Protein AF-A0A7Y0XCP1-F1 (afdb_monomer)

Nearest PDB structures (foldseek):
  5com-assembly2_B  TM=4.648E-01  e=3.586E+00  Clostridioides difficile 630
  7ewr-assembly1_E  TM=2.932E-01  e=5.425E+00  Homo sapiens
  7ewr-assembly1_C  TM=2.932E-01  e=8.206E+00  Homo sapiens

Foldseek 3Di:
DPPLLVVLLVQLQVVLLVQLVVCVVVVHDRDPFGDDDDPPPSSRVSSRNSVVVDDPVNNCCSVVVDPDPPPCDPVNVVVVVCVVPVPD

Organism: Vibrio parahaemolyticus (NCBI:txid670)

Radius of gyration: 18.83 Å; Cα contacts (8 Å, |Δi|>4): 70; chains: 1; bounding box: 40×25×60 Å

Structure (mmCIF, N/CA/C/O backbone):
data_AF-A0A7Y0XCP1-F1
#
_entry.id   AF-A0A7Y0XCP1-F1
#
loop_
_atom_site.group_PDB
_atom_site.id
_atom_site.type_symbol
_atom_site.label_atom_id
_atom_site.label_alt_id
_atom_site.label_comp_id
_atom_site.label_asym_id
_atom_site.label_entity_id
_atom_site.label_seq_id
_atom_site.pdbx_PDB_ins_code
_atom_site.Cartn_x
_atom_site.Cartn_y
_atom_site.Cartn_z
_atom_site.occupancy
_atom_site.B_iso_or_equiv
_atom_site.auth_seq_id
_atom_site.auth_comp_id
_atom_site.auth_asym_id
_atom_site.auth_atom_id
_atom_site.pdbx_PDB_model_num
ATOM 1 N N . MET A 1 1 ? 21.355 4.340 -1.279 1.00 49.22 1 MET A N 1
ATOM 2 C CA . MET A 1 1 ? 20.516 4.126 -2.479 1.00 49.22 1 MET A CA 1
ATOM 3 C C . MET A 1 1 ? 19.217 3.419 -2.079 1.00 49.22 1 MET A C 1
ATOM 5 O O . MET A 1 1 ? 19.168 2.202 -2.114 1.00 49.22 1 MET A O 1
ATOM 9 N N . GLY A 1 2 ? 18.191 4.148 -1.616 1.00 60.56 2 GLY A N 1
ATOM 10 C CA . GLY A 1 2 ? 16.954 3.531 -1.093 1.00 60.56 2 GLY A CA 1
ATOM 11 C C . GLY A 1 2 ? 15.643 4.192 -1.526 1.00 60.56 2 GLY A C 1
ATOM 12 O O . GLY A 1 2 ? 14.591 3.866 -1.003 1.00 60.56 2 GLY A O 1
ATOM 13 N N . ARG A 1 3 ? 15.695 5.144 -2.463 1.00 78.88 3 ARG A N 1
ATOM 14 C CA . ARG A 1 3 ? 14.531 5.973 -2.820 1.00 78.88 3 ARG A CA 1
ATOM 15 C C . ARG A 1 3 ? 13.618 5.328 -3.865 1.00 78.88 3 ARG A C 1
ATOM 17 O O . ARG A 1 3 ? 12.413 5.523 -3.812 1.00 78.88 3 ARG A O 1
ATOM 24 N N . ASN A 1 4 ? 14.171 4.534 -4.781 1.00 89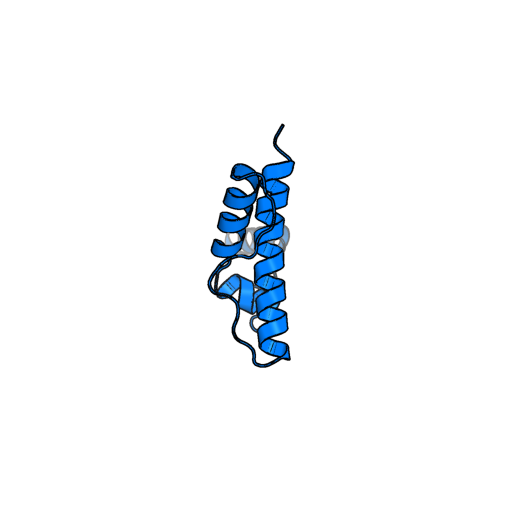.00 4 ASN A N 1
ATOM 25 C CA . ASN A 1 4 ? 13.405 4.036 -5.930 1.00 89.00 4 ASN A CA 1
ATOM 26 C C . ASN A 1 4 ? 12.464 2.883 -5.555 1.00 89.00 4 ASN A C 1
ATOM 28 O O . ASN A 1 4 ? 11.343 2.815 -6.056 1.00 89.00 4 ASN A O 1
ATOM 32 N N . TRP A 1 5 ? 12.895 1.993 -4.655 1.00 91.25 5 TRP A N 1
ATOM 33 C CA . TRP A 1 5 ? 12.043 0.904 -4.176 1.00 91.25 5 TRP A CA 1
ATOM 34 C C . TRP A 1 5 ? 10.928 1.418 -3.255 1.00 91.25 5 TRP A C 1
ATOM 36 O O . TRP A 1 5 ? 9.799 0.948 -3.373 1.00 91.25 5 TRP A O 1
ATOM 46 N N . ASP A 1 6 ? 11.210 2.414 -2.404 1.00 94.50 6 ASP A N 1
ATOM 47 C CA . ASP A 1 6 ? 10.201 3.057 -1.548 1.00 94.50 6 ASP A CA 1
ATOM 48 C C . ASP A 1 6 ? 9.158 3.778 -2.402 1.00 94.50 6 ASP A C 1
ATOM 50 O O . ASP A 1 6 ? 7.955 3.583 -2.229 1.00 94.50 6 ASP A O 1
ATOM 54 N N . TRP A 1 7 ? 9.618 4.518 -3.415 1.00 94.62 7 TRP A N 1
ATOM 55 C CA . TRP A 1 7 ? 8.737 5.148 -4.388 1.00 94.62 7 TRP A CA 1
ATOM 56 C C . TRP A 1 7 ? 7.860 4.124 -5.117 1.00 94.62 7 TRP A C 1
ATOM 58 O O . TRP A 1 7 ? 6.651 4.318 -5.197 1.00 94.62 7 TRP A O 1
ATOM 68 N N . SER A 1 8 ? 8.430 3.004 -5.575 1.00 96.06 8 SER A N 1
ATOM 69 C CA . SER A 1 8 ? 7.668 1.946 -6.260 1.00 96.06 8 SER A CA 1
ATOM 70 C C . SER A 1 8 ? 6.609 1.332 -5.342 1.00 96.06 8 SER A C 1
ATOM 72 O O . SER A 1 8 ? 5.469 1.117 -5.754 1.00 96.06 8 SER A O 1
ATOM 74 N N . TYR A 1 9 ? 6.957 1.094 -4.076 1.00 96.62 9 TYR A N 1
ATOM 75 C CA . TYR A 1 9 ? 6.028 0.595 -3.065 1.00 96.62 9 TYR A CA 1
ATOM 76 C C . TYR A 1 9 ? 4.876 1.576 -2.810 1.00 96.62 9 TYR A C 1
ATOM 78 O O . TYR A 1 9 ? 3.705 1.192 -2.873 1.00 96.62 9 TYR A O 1
ATOM 86 N N . ARG A 1 10 ? 5.189 2.857 -2.582 1.00 95.94 10 ARG A N 1
ATOM 87 C CA . ARG A 1 10 ? 4.186 3.917 -2.402 1.00 95.94 10 ARG A CA 1
ATOM 88 C C . ARG A 1 10 ? 3.287 4.043 -3.626 1.00 95.94 10 ARG A C 1
ATOM 90 O O . ARG A 1 10 ? 2.069 4.095 -3.481 1.00 95.94 10 ARG A O 1
ATOM 97 N N . ARG A 1 11 ? 3.867 3.967 -4.825 1.00 96.31 11 ARG A N 1
ATOM 98 C CA . ARG A 1 11 ? 3.123 4.018 -6.084 1.00 96.31 11 ARG A CA 1
ATOM 99 C C . ARG A 1 11 ? 2.158 2.845 -6.243 1.00 96.31 11 ARG A C 1
ATOM 101 O O . ARG A 1 11 ? 1.058 3.036 -6.750 1.00 96.31 11 ARG A O 1
ATOM 108 N N . GLY A 1 12 ? 2.542 1.653 -5.785 1.00 96.69 12 GLY A N 1
ATOM 109 C CA . GLY A 1 12 ? 1.667 0.477 -5.745 1.00 96.69 12 GLY A CA 1
ATOM 110 C C . GLY A 1 12 ? 0.438 0.683 -4.865 1.00 96.69 12 GLY A C 1
ATOM 111 O O . GLY A 1 12 ? -0.671 0.339 -5.272 1.00 96.69 12 GLY A O 1
ATOM 112 N N . ARG A 1 13 ? 0.624 1.299 -3.691 1.00 96.88 13 ARG A N 1
ATOM 113 C CA . ARG A 1 13 ? -0.475 1.651 -2.780 1.00 96.88 13 ARG A CA 1
ATOM 114 C C . ARG A 1 13 ? -1.423 2.67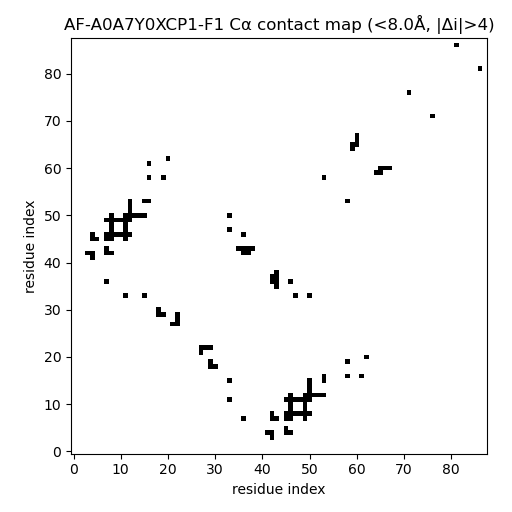7 -3.396 1.00 96.88 13 ARG A C 1
ATOM 116 O O . ARG A 1 13 ? -2.625 2.442 -3.424 1.00 96.88 13 ARG A O 1
ATOM 123 N N . GLU A 1 14 ? -0.877 3.775 -3.917 1.00 95.81 14 GLU A N 1
ATOM 124 C CA . GLU A 1 14 ? -1.651 4.837 -4.580 1.00 95.81 14 GLU A CA 1
ATOM 125 C C . GLU A 1 14 ? -2.486 4.273 -5.730 1.00 95.81 14 GLU A C 1
ATOM 127 O O . GLU A 1 14 ? -3.694 4.473 -5.781 1.00 95.81 14 GLU A O 1
ATOM 132 N N . LYS A 1 15 ? -1.862 3.480 -6.608 1.00 95.88 15 LYS A N 1
ATOM 133 C CA . LYS A 1 15 ? -2.546 2.896 -7.763 1.00 95.88 15 LYS A CA 1
ATOM 134 C C . LYS A 1 15 ? -3.655 1.925 -7.378 1.00 95.88 15 LYS A C 1
ATOM 136 O O . LYS A 1 15 ? -4.639 1.836 -8.107 1.00 95.88 15 LYS A O 1
ATOM 141 N N . ARG A 1 16 ? -3.514 1.199 -6.263 1.00 95.75 16 ARG A N 1
ATOM 142 C CA . ARG A 1 16 ? -4.595 0.345 -5.762 1.00 95.75 16 ARG A CA 1
ATOM 143 C C . ARG A 1 16 ? -5.785 1.188 -5.320 1.00 95.75 16 ARG A C 1
ATOM 145 O O . ARG A 1 16 ? -6.898 0.867 -5.706 1.00 95.75 16 ARG A O 1
ATOM 152 N N . LEU A 1 17 ? -5.547 2.252 -4.556 1.00 94.75 17 LEU A N 1
ATOM 153 C CA . LEU A 1 17 ? -6.603 3.141 -4.066 1.00 94.75 17 LEU A CA 1
ATOM 154 C C . LEU A 1 17 ? -7.324 3.872 -5.209 1.00 94.75 17 LEU A C 1
ATOM 156 O O . LEU A 1 17 ? -8.548 3.851 -5.250 1.00 94.75 17 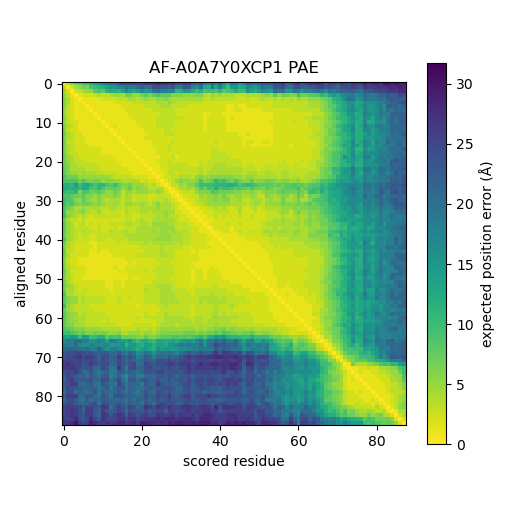LEU A O 1
ATOM 160 N N . GLU A 1 18 ? -6.583 4.395 -6.191 1.00 93.81 18 GLU A N 1
ATOM 161 C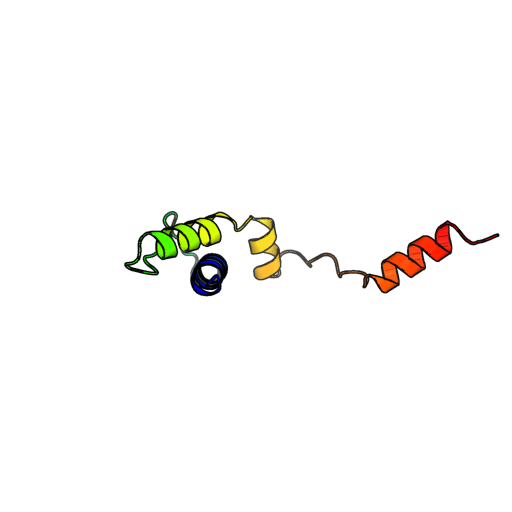 CA . GLU A 1 18 ? -7.161 4.992 -7.409 1.00 93.81 18 GLU A CA 1
ATOM 162 C C . GLU A 1 18 ? -8.059 3.996 -8.164 1.00 93.81 18 GLU A C 1
ATOM 164 O O . GLU A 1 18 ? -9.102 4.363 -8.701 1.00 93.81 18 GLU A O 1
ATOM 169 N N . ALA A 1 19 ? -7.668 2.718 -8.223 1.00 93.56 19 ALA A N 1
ATOM 170 C CA . ALA A 1 19 ? -8.463 1.695 -8.895 1.00 93.56 19 ALA A CA 1
ATOM 171 C C . ALA A 1 19 ? -9.762 1.375 -8.137 1.00 93.56 19 ALA A C 1
ATOM 173 O O . ALA A 1 19 ? -10.777 1.116 -8.776 1.00 93.56 19 ALA A O 1
ATOM 174 N N . GLU A 1 20 ? -9.741 1.406 -6.801 1.00 93.56 20 GLU A N 1
ATOM 175 C CA . GLU A 1 20 ? -10.938 1.258 -5.957 1.00 93.56 20 GLU A CA 1
ATOM 176 C C . GLU A 1 20 ? -11.886 2.453 -6.129 1.00 93.56 20 GLU A C 1
ATOM 178 O O . GLU A 1 20 ? -13.088 2.267 -6.306 1.00 93.56 20 GLU A O 1
ATOM 183 N N . GLU A 1 21 ? -11.348 3.675 -6.167 1.00 92.56 21 GLU A N 1
ATOM 184 C CA . GLU A 1 21 ? -12.120 4.892 -6.440 1.00 92.56 21 GLU A CA 1
ATOM 185 C C . GLU A 1 21 ? -12.800 4.814 -7.817 1.00 92.56 21 GLU A C 1
ATOM 187 O O . GLU A 1 21 ? -14.015 4.981 -7.939 1.00 92.56 21 GLU A O 1
ATOM 192 N N . GLN A 1 22 ? -12.048 4.460 -8.862 1.00 91.94 22 GLN A N 1
ATOM 193 C CA . GLN A 1 22 ? -12.599 4.282 -10.208 1.00 91.94 22 GLN A CA 1
ATOM 194 C C . GLN A 1 22 ? -13.626 3.147 -10.283 1.00 91.94 22 GLN A C 1
ATOM 196 O O . GLN A 1 22 ? -14.615 3.269 -11.006 1.00 91.94 22 GLN A O 1
ATOM 201 N N . ALA A 1 23 ? -13.410 2.050 -9.557 1.00 91.38 23 ALA A N 1
ATOM 202 C CA . ALA A 1 23 ? -14.361 0.949 -9.472 1.00 91.38 23 ALA A CA 1
ATOM 203 C C . ALA A 1 23 ? -15.681 1.390 -8.836 1.00 91.38 23 ALA A C 1
ATOM 205 O O . ALA A 1 23 ? -16.741 1.064 -9.370 1.00 91.38 23 ALA A O 1
ATOM 206 N N . GLN A 1 24 ? -15.625 2.188 -7.766 1.00 89.12 24 GLN A N 1
ATOM 207 C CA . GLN A 1 24 ? -16.817 2.743 -7.129 1.00 89.12 24 GLN A CA 1
ATOM 208 C C . GLN A 1 24 ? -17.567 3.708 -8.057 1.00 89.12 24 GLN A C 1
ATOM 210 O O . GLN A 1 24 ? -18.790 3.635 -8.147 1.00 89.12 24 GLN A O 1
ATOM 215 N N . HIS A 1 25 ? -16.859 4.582 -8.779 1.00 88.06 25 HIS A N 1
ATOM 216 C CA . HIS A 1 25 ? -17.495 5.524 -9.706 1.00 88.06 25 HIS A CA 1
ATOM 217 C C . HIS A 1 25 ? -18.112 4.845 -10.934 1.00 88.06 25 HIS A C 1
ATOM 219 O O . HIS A 1 25 ? -19.184 5.247 -11.382 1.00 88.06 25 HIS A O 1
ATOM 225 N N . ASN A 1 26 ? -17.455 3.816 -11.473 1.00 89.44 26 ASN A N 1
ATOM 226 C CA . ASN A 1 26 ? -17.852 3.176 -12.729 1.00 89.44 26 ASN A CA 1
ATOM 227 C C . ASN A 1 26 ? -18.633 1.862 -12.541 1.00 89.44 26 ASN A C 1
ATOM 229 O O . ASN A 1 26 ? -18.930 1.201 -13.535 1.00 89.44 26 ASN A O 1
ATOM 233 N N . ASN A 1 27 ? -18.936 1.451 -11.300 1.00 82.56 27 ASN A N 1
ATOM 234 C CA . ASN A 1 27 ? -19.455 0.111 -10.969 1.00 82.56 27 ASN A CA 1
ATOM 235 C C . ASN A 1 27 ? -18.633 -1.025 -11.617 1.00 82.56 27 ASN A C 1
ATOM 237 O O . ASN A 1 27 ? -19.171 -2.029 -12.088 1.00 82.56 27 ASN A O 1
ATOM 241 N N . ALA A 1 28 ? -17.312 -0.849 -11.669 1.00 84.69 28 ALA A N 1
ATOM 242 C CA . ALA A 1 28 ? -16.382 -1.790 -12.283 1.00 84.69 28 ALA A CA 1
ATOM 243 C C . ALA A 1 28 ? -15.672 -2.645 -11.225 1.00 84.69 28 ALA A C 1
ATOM 245 O O . ALA A 1 28 ? -15.630 -2.304 -10.047 1.00 84.69 28 ALA A O 1
ATOM 246 N N . SER A 1 29 ? -15.086 -3.769 -11.640 1.00 85.62 29 SER A N 1
ATOM 247 C CA . SER A 1 29 ? -14.285 -4.609 -10.744 1.00 85.62 29 SER A CA 1
ATOM 248 C C . SER A 1 29 ? -12.833 -4.135 -10.704 1.00 85.62 29 SER A C 1
ATOM 250 O O . SER A 1 29 ? -12.228 -3.868 -11.744 1.00 85.62 29 SER A O 1
ATOM 252 N N . VAL A 1 30 ? -12.251 -4.074 -9.506 1.00 89.00 30 VAL A N 1
ATOM 253 C CA . VAL A 1 30 ? -10.834 -3.741 -9.336 1.00 89.00 30 VAL A CA 1
ATOM 254 C C . VAL A 1 30 ? -9.972 -4.912 -9.805 1.00 89.00 30 VAL A C 1
ATOM 256 O O . VAL A 1 30 ? -10.217 -6.057 -9.409 1.00 89.00 30 VAL A O 1
ATOM 259 N N . PRO A 1 31 ? -8.915 -4.669 -10.598 1.00 87.69 31 PRO A N 1
ATOM 260 C CA . PRO A 1 31 ? -8.051 -5.739 -11.067 1.00 87.69 31 PRO A CA 1
ATOM 261 C C . PRO A 1 31 ? -7.432 -6.525 -9.901 1.00 87.69 31 PRO A C 1
ATOM 263 O O . PRO A 1 31 ? -6.835 -5.973 -8.972 1.00 87.69 31 PRO A O 1
ATOM 266 N N . SER A 1 32 ? -7.560 -7.854 -9.969 1.00 86.44 32 SER A N 1
ATOM 267 C CA . SER A 1 32 ? -6.970 -8.783 -8.992 1.00 86.44 32 SER A CA 1
ATOM 268 C C . SER A 1 32 ? -5.437 -8.779 -9.056 1.00 86.44 32 SER A C 1
ATOM 270 O O . SER A 1 32 ? -4.753 -8.924 -8.040 1.00 86.44 32 SER A O 1
ATOM 272 N N . ARG A 1 33 ? -4.877 -8.578 -10.256 1.00 91.06 33 ARG A N 1
ATOM 273 C CA . ARG A 1 33 ? -3.430 -8.554 -10.489 1.00 91.06 33 ARG A CA 1
ATOM 274 C C . ARG A 1 33 ? -2.937 -7.104 -10.569 1.00 91.06 33 ARG A C 1
ATOM 276 O O . ARG A 1 33 ? -3.572 -6.312 -11.264 1.00 91.06 33 ARG A O 1
ATOM 283 N N . PRO A 1 34 ? -1.816 -6.759 -9.908 1.00 92.69 34 PRO A N 1
ATOM 284 C CA . PRO A 1 34 ? -1.223 -5.435 -10.045 1.00 92.69 34 PRO A CA 1
ATOM 285 C C . PRO A 1 34 ? -0.816 -5.171 -11.504 1.00 92.69 34 PRO A C 1
ATOM 287 O O . PRO A 1 34 ? -0.319 -6.092 -12.163 1.00 92.69 34 PRO A O 1
ATOM 290 N N . PRO A 1 35 ? -0.984 -3.939 -12.009 1.00 93.62 35 PRO A N 1
ATOM 291 C CA . PRO A 1 35 ? -0.528 -3.572 -13.343 1.00 93.62 35 PRO A CA 1
ATOM 292 C C . PRO A 1 35 ? 1.004 -3.539 -13.434 1.00 93.62 35 PRO A C 1
ATOM 294 O O . PRO A 1 35 ? 1.719 -3.463 -12.428 1.00 93.62 35 PRO A O 1
ATOM 297 N N . LEU A 1 36 ? 1.511 -3.565 -14.667 1.00 95.44 36 LEU A N 1
ATOM 298 C CA . LEU A 1 36 ? 2.928 -3.338 -14.923 1.00 95.44 36 LEU A CA 1
ATOM 299 C C . LEU A 1 36 ? 3.281 -1.882 -14.584 1.00 95.44 36 LEU A C 1
ATOM 301 O O . LEU A 1 36 ? 2.654 -0.944 -15.070 1.00 95.44 36 LEU A O 1
ATOM 305 N N . HIS A 1 37 ? 4.289 -1.720 -13.740 1.00 93.62 37 HIS A N 1
ATOM 306 C CA . HIS A 1 37 ? 4.817 -0.450 -13.261 1.00 93.62 37 HIS A CA 1
ATOM 307 C C . HIS A 1 37 ? 6.247 -0.206 -13.752 1.00 93.62 37 HIS A C 1
ATOM 309 O O . HIS A 1 37 ? 6.586 0.915 -14.122 1.00 93.62 37 HIS A O 1
ATOM 315 N N . SER A 1 38 ? 7.085 -1.245 -13.758 1.00 94.06 38 SER A N 1
ATOM 316 C CA . SER A 1 38 ? 8.471 -1.174 -14.211 1.00 94.06 38 SER A CA 1
ATOM 317 C C . SER A 1 38 ? 8.900 -2.487 -14.862 1.00 94.06 38 SER A C 1
ATOM 319 O O . SER A 1 38 ? 8.448 -3.561 -14.471 1.00 94.06 38 SER A O 1
ATOM 321 N N . HIS A 1 39 ? 9.803 -2.399 -15.839 1.00 94.75 39 HIS A N 1
ATOM 322 C CA . HIS A 1 39 ? 10.480 -3.569 -16.407 1.00 94.75 39 HIS A CA 1
ATOM 323 C C . HIS A 1 39 ? 11.608 -4.089 -15.502 1.00 94.75 39 HIS A C 1
ATOM 325 O O . HIS A 1 39 ? 12.067 -5.215 -15.680 1.00 94.75 39 HIS A O 1
ATOM 331 N N . ASP A 1 40 ? 12.031 -3.300 -14.511 1.00 95.12 40 ASP A N 1
ATOM 332 C CA . ASP A 1 40 ? 12.920 -3.770 -13.455 1.00 95.12 40 ASP A CA 1
ATOM 333 C C . ASP A 1 40 ? 12.134 -4.679 -12.498 1.00 95.12 40 ASP A C 1
ATOM 335 O O . ASP A 1 40 ? 11.198 -4.244 -11.819 1.00 95.12 40 ASP A O 1
ATOM 339 N N . ALA A 1 41 ? 12.526 -5.954 -12.436 1.00 93.94 41 ALA A N 1
ATOM 340 C CA . ALA A 1 41 ? 11.850 -6.961 -11.624 1.00 93.94 41 ALA A CA 1
ATOM 341 C C . ALA A 1 41 ? 11.848 -6.622 -10.123 1.00 93.94 41 ALA A C 1
ATOM 343 O O . ALA A 1 41 ? 10.888 -6.944 -9.418 1.00 93.94 41 ALA A O 1
ATOM 344 N N . THR A 1 42 ? 12.885 -5.942 -9.630 1.00 94.75 42 THR A N 1
ATOM 345 C CA . THR A 1 42 ? 12.973 -5.508 -8.233 1.00 94.75 42 THR A CA 1
ATOM 346 C C . THR A 1 42 ? 11.939 -4.426 -7.970 1.00 94.75 42 THR A C 1
ATOM 348 O O . THR A 1 42 ? 11.118 -4.568 -7.063 1.00 94.75 42 THR A O 1
ATOM 351 N N . LEU A 1 43 ? 11.911 -3.375 -8.793 1.00 95.50 43 LEU A N 1
ATOM 352 C CA . LEU A 1 43 ? 10.946 -2.281 -8.646 1.00 95.50 43 LEU A CA 1
ATOM 353 C C . LEU A 1 43 ? 9.505 -2.771 -8.820 1.00 95.50 43 LEU A C 1
ATOM 355 O O . LEU A 1 43 ? 8.632 -2.415 -8.025 1.00 95.50 43 LEU A O 1
ATOM 359 N N . GLN A 1 44 ? 9.264 -3.662 -9.785 1.00 96.75 44 GLN A N 1
ATOM 360 C CA . GLN A 1 44 ? 7.959 -4.290 -9.972 1.00 96.75 44 GLN A CA 1
ATOM 361 C C . GLN A 1 44 ? 7.547 -5.129 -8.756 1.00 96.75 44 GLN A C 1
ATOM 363 O O . GLN A 1 44 ? 6.384 -5.112 -8.356 1.00 96.75 44 GLN A O 1
ATOM 368 N N . SER A 1 45 ? 8.484 -5.846 -8.132 1.00 96.69 45 SER A N 1
ATOM 369 C CA . SER A 1 45 ? 8.214 -6.616 -6.915 1.00 96.69 45 SER A CA 1
ATOM 370 C C . SER A 1 45 ? 7.792 -5.712 -5.751 1.00 96.69 45 SER A C 1
ATOM 372 O O . SER A 1 45 ? 6.787 -5.987 -5.089 1.00 96.69 45 SER A O 1
ATOM 374 N N . TYR A 1 46 ? 8.481 -4.585 -5.536 1.00 96.88 46 TYR A N 1
ATOM 375 C CA . TYR A 1 46 ? 8.093 -3.603 -4.515 1.00 96.88 46 TYR A CA 1
ATOM 376 C C . TYR A 1 46 ? 6.739 -2.954 -4.807 1.00 96.88 46 TYR A C 1
ATOM 378 O O . TYR A 1 46 ? 5.919 -2.827 -3.898 1.00 96.88 46 TYR A O 1
ATOM 386 N N . PHE A 1 47 ? 6.463 -2.623 -6.068 1.00 97.44 47 PHE A N 1
ATOM 387 C CA . PHE A 1 47 ? 5.149 -2.144 -6.490 1.00 97.44 47 PHE A CA 1
ATOM 388 C C . PHE A 1 47 ? 4.045 -3.163 -6.181 1.00 97.44 47 PHE A C 1
ATOM 390 O O . PHE A 1 47 ? 3.041 -2.825 -5.556 1.00 97.44 47 PHE A O 1
ATOM 397 N N . ASN A 1 48 ? 4.255 -4.435 -6.532 1.00 97.38 48 ASN A N 1
ATOM 398 C CA . ASN A 1 48 ? 3.303 -5.513 -6.261 1.00 97.38 48 ASN A CA 1
ATOM 399 C C . ASN A 1 48 ? 3.045 -5.689 -4.759 1.00 97.38 48 ASN A C 1
ATOM 401 O O . ASN A 1 48 ? 1.919 -5.987 -4.356 1.00 97.38 48 ASN A O 1
ATOM 405 N N . ARG A 1 49 ? 4.078 -5.511 -3.927 1.00 96.62 49 ARG A N 1
ATOM 406 C CA . ARG A 1 49 ? 3.951 -5.527 -2.465 1.00 96.62 49 ARG A CA 1
ATOM 407 C C . ARG A 1 49 ? 3.095 -4.368 -1.965 1.00 96.62 49 ARG A C 1
ATOM 409 O O . ARG A 1 49 ? 2.210 -4.610 -1.155 1.00 96.62 49 ARG A O 1
ATOM 416 N N . GLY A 1 50 ? 3.308 -3.157 -2.479 1.00 96.75 50 GLY A N 1
ATOM 417 C CA . GLY A 1 50 ? 2.493 -1.988 -2.137 1.00 96.75 50 GLY A CA 1
ATOM 418 C C . GLY A 1 50 ? 1.033 -2.142 -2.563 1.00 96.75 50 GLY A C 1
ATOM 419 O O . GLY A 1 50 ? 0.125 -1.879 -1.785 1.00 96.75 50 GLY A O 1
ATOM 420 N N . TRP A 1 51 ? 0.785 -2.662 -3.765 1.00 96.88 51 TRP A N 1
ATOM 421 C CA . TRP A 1 51 ? -0.576 -2.939 -4.235 1.00 96.88 51 TRP A CA 1
ATOM 422 C C . TRP A 1 51 ? -1.330 -3.898 -3.303 1.00 96.88 51 TRP A C 1
ATOM 424 O O . TRP A 1 51 ? -2.494 -3.677 -2.983 1.00 96.88 51 TRP A O 1
ATOM 434 N N . LYS A 1 52 ? -0.660 -4.962 -2.845 1.00 95.56 52 LYS A N 1
ATOM 435 C CA . LYS A 1 52 ? -1.247 -5.987 -1.966 1.00 95.56 52 LYS A CA 1
ATOM 436 C C . LYS A 1 52 ? -1.283 -5.598 -0.487 1.00 95.56 52 LYS A C 1
ATOM 438 O O . LYS A 1 52 ? -1.917 -6.303 0.288 1.00 95.56 52 LYS A O 1
ATOM 443 N N . SER A 1 53 ? -0.593 -4.532 -0.078 1.00 96.12 53 SER A N 1
ATOM 444 C CA . SER A 1 53 ? -0.560 -4.106 1.326 1.00 96.12 53 SER A CA 1
ATOM 445 C C . SER A 1 53 ? -1.797 -3.310 1.744 1.00 96.12 53 SER A C 1
ATOM 447 O O . SER A 1 53 ? -1.949 -3.021 2.925 1.00 96.12 53 SER A O 1
ATOM 449 N N . ILE A 1 54 ? -2.625 -2.879 0.789 1.00 94.75 54 ILE A N 1
ATOM 450 C CA . ILE A 1 54 ? -3.838 -2.105 1.057 1.00 94.75 54 ILE A CA 1
ATOM 451 C C . ILE A 1 54 ? -4.896 -3.003 1.693 1.00 94.75 54 ILE A C 1
ATOM 453 O O . ILE A 1 54 ? -5.256 -4.047 1.152 1.00 94.75 54 ILE A O 1
ATOM 457 N N . THR A 1 55 ? -5.392 -2.574 2.848 1.00 93.25 55 THR A N 1
ATOM 458 C CA . THR A 1 55 ? -6.460 -3.251 3.582 1.00 93.25 55 THR A CA 1
ATOM 459 C C . THR A 1 55 ? -7.829 -2.664 3.240 1.00 93.25 55 THR A C 1
ATOM 461 O O . THR A 1 55 ? -7.934 -1.543 2.744 1.00 93.25 55 THR A O 1
ATOM 464 N N . ALA A 1 56 ? -8.904 -3.383 3.573 1.00 90.94 56 ALA A N 1
ATOM 465 C CA . ALA A 1 56 ? -10.265 -2.853 3.445 1.00 90.94 56 ALA A CA 1
ATOM 466 C C . ALA A 1 56 ? -10.469 -1.560 4.258 1.00 90.94 56 ALA A C 1
ATOM 468 O O . ALA A 1 56 ? -11.177 -0.661 3.819 1.00 90.94 56 ALA A O 1
ATOM 469 N N . ALA A 1 57 ? -9.808 -1.434 5.416 1.00 90.00 57 ALA A N 1
ATOM 470 C CA . ALA A 1 57 ? -9.865 -0.219 6.225 1.00 90.00 57 ALA A CA 1
ATOM 471 C C . ALA A 1 57 ? -9.233 0.980 5.504 1.00 90.00 57 ALA A C 1
ATOM 473 O O . ALA A 1 57 ? -9.828 2.055 5.491 1.00 90.00 57 ALA A O 1
ATOM 474 N N . ASP A 1 58 ? -8.073 0.791 4.863 1.00 91.75 58 ASP A N 1
ATOM 475 C CA . ASP A 1 58 ? -7.437 1.841 4.057 1.00 91.75 58 ASP A CA 1
ATOM 476 C C . ASP A 1 58 ? -8.361 2.301 2.921 1.00 91.75 58 ASP A C 1
ATOM 478 O O . ASP A 1 58 ? -8.493 3.499 2.683 1.00 91.75 58 ASP A O 1
ATOM 482 N N . ILE A 1 59 ? -9.029 1.352 2.255 1.00 91.38 59 ILE A N 1
ATOM 483 C CA . ILE A 1 59 ? -9.987 1.623 1.176 1.00 91.38 59 ILE A CA 1
AT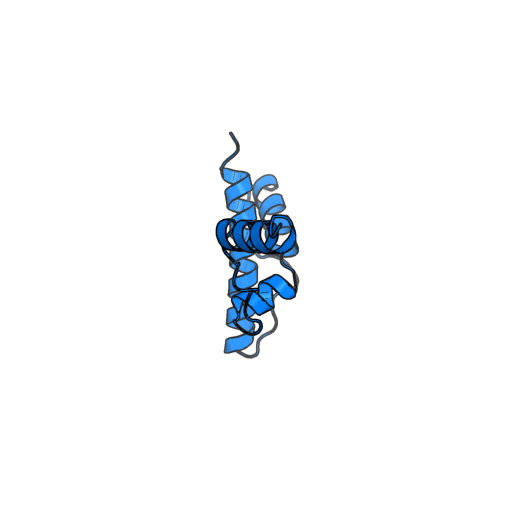OM 484 C C . ILE A 1 59 ? -11.173 2.430 1.713 1.00 91.38 59 ILE A C 1
ATOM 486 O O . ILE A 1 59 ? -11.491 3.487 1.180 1.00 91.38 59 ILE A O 1
ATOM 490 N N . HIS A 1 60 ? -11.794 1.991 2.809 1.00 90.94 60 HIS A N 1
ATOM 491 C CA . HIS A 1 60 ? -12.938 2.691 3.397 1.00 90.94 60 HIS A CA 1
ATOM 492 C C . HIS A 1 60 ? -12.596 4.104 3.878 1.00 90.94 60 HIS A C 1
ATOM 494 O O . HIS A 1 60 ? -13.419 5.008 3.740 1.00 90.94 60 HIS A O 1
ATOM 500 N N . ILE A 1 61 ? -11.400 4.302 4.438 1.00 89.25 61 ILE A N 1
ATOM 501 C CA . ILE A 1 61 ? -10.914 5.629 4.831 1.00 89.25 61 ILE A CA 1
ATOM 502 C C . ILE A 1 61 ? -10.697 6.497 3.588 1.00 89.25 61 ILE A C 1
ATOM 504 O O . ILE A 1 61 ? -11.120 7.650 3.574 1.00 89.25 61 ILE A O 1
ATOM 508 N N . HIS A 1 62 ? -10.066 5.951 2.544 1.00 89.69 62 HIS A N 1
ATOM 509 C CA . HIS A 1 62 ? -9.789 6.675 1.303 1.00 89.69 62 HIS A CA 1
ATOM 510 C C . HIS A 1 62 ? -11.070 7.117 0.585 1.00 89.69 62 HIS A C 1
ATOM 512 O O . HIS A 1 62 ? -11.171 8.265 0.170 1.00 89.69 62 HIS A O 1
ATOM 518 N N . LEU A 1 63 ? -12.070 6.236 0.521 1.00 89.25 63 LEU A N 1
ATOM 519 C CA . LEU A 1 63 ? -13.380 6.503 -0.082 1.00 89.25 63 LEU A CA 1
ATOM 520 C C . LEU A 1 63 ? -14.296 7.357 0.815 1.00 89.25 63 LEU A C 1
ATOM 522 O O . LEU A 1 63 ? -15.434 7.641 0.448 1.00 89.25 63 LEU A O 1
ATOM 526 N N . GLY A 1 64 ? -13.846 7.729 2.019 1.00 86.12 64 GLY A N 1
ATOM 527 C CA . GLY A 1 64 ? -14.633 8.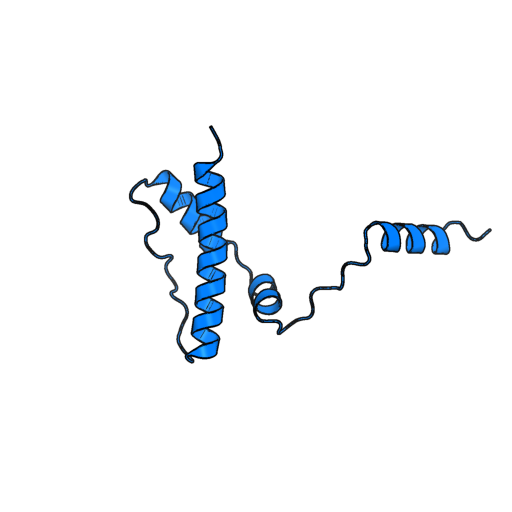507 2.979 1.00 86.12 64 GLY A CA 1
ATOM 528 C C . GLY A 1 64 ? -15.830 7.760 3.582 1.00 86.12 64 GLY A C 1
ATOM 529 O O . GLY A 1 64 ? -16.659 8.379 4.245 1.00 86.12 64 GLY A O 1
ATOM 530 N N . LEU A 1 65 ? -15.921 6.440 3.388 1.00 84.69 65 LEU A N 1
ATOM 531 C CA . LEU A 1 65 ? -16.988 5.587 3.930 1.00 84.69 65 LEU A CA 1
ATOM 532 C C . LEU A 1 65 ? -16.888 5.443 5.451 1.00 84.69 65 LEU A C 1
ATOM 534 O O . LEU A 1 65 ? -17.891 5.257 6.138 1.00 84.69 65 LEU A O 1
ATOM 538 N N . VAL A 1 66 ? -15.669 5.528 5.981 1.00 83.44 66 VAL A N 1
ATOM 539 C CA . VAL A 1 66 ? -15.400 5.531 7.416 1.00 83.44 66 VAL A CA 1
ATOM 540 C C . VAL A 1 66 ? -14.629 6.795 7.746 1.00 83.44 66 VAL A C 1
ATOM 542 O O . VAL A 1 66 ? -13.565 7.058 7.186 1.00 83.44 66 VAL A O 1
ATOM 545 N N . LYS A 1 67 ? -15.145 7.572 8.702 1.00 71.50 67 LYS A N 1
ATOM 546 C CA . LYS A 1 67 ? -14.388 8.676 9.281 1.00 71.50 67 LYS A CA 1
ATOM 547 C C . LYS A 1 67 ? -13.181 8.058 9.978 1.00 71.50 67 LYS A C 1
ATOM 549 O O . LYS A 1 67 ? -13.351 7.341 10.965 1.00 71.50 67 LYS A O 1
ATOM 554 N N . ALA A 1 68 ? -11.979 8.312 9.454 1.00 62.00 68 ALA A N 1
ATOM 555 C CA . ALA A 1 68 ? -10.754 7.997 10.179 1.00 62.00 68 ALA A CA 1
ATOM 556 C C . ALA A 1 68 ? -10.928 8.506 11.616 1.00 62.00 68 ALA A C 1
ATOM 558 O O . ALA A 1 68 ? -11.494 9.598 11.776 1.00 62.00 68 ALA A O 1
ATOM 559 N N . PRO A 1 69 ? -10.515 7.742 12.649 1.00 60.25 69 PRO A N 1
ATOM 560 C CA . PRO A 1 69 ? -10.585 8.237 14.013 1.00 60.25 69 PRO A CA 1
ATOM 561 C C . PRO A 1 69 ? -9.893 9.587 13.977 1.00 60.25 69 PRO A C 1
ATOM 563 O O . PRO A 1 69 ? -8.717 9.649 13.611 1.00 60.25 69 PRO A O 1
ATOM 566 N N . SER A 1 70 ? -10.656 10.663 14.212 1.00 59.59 70 SER A N 1
ATOM 567 C CA . SER A 1 70 ? -10.107 12.011 14.239 1.00 59.59 70 SER A CA 1
ATOM 568 C C . SER A 1 70 ? -8.976 11.900 15.225 1.00 59.59 70 SER A C 1
ATOM 570 O O . SER A 1 70 ? -9.240 11.613 16.393 1.00 59.59 70 SER A O 1
ATOM 572 N N . SER A 1 71 ? -7.739 11.941 14.737 1.00 56.28 71 SER A N 1
ATOM 573 C CA . SER A 1 71 ? -6.594 11.756 15.596 1.00 56.28 71 SER A CA 1
ATOM 574 C C . SER A 1 71 ? -6.713 12.884 16.598 1.00 56.28 71 SER A C 1
ATOM 576 O O . SER A 1 71 ? -6.451 14.034 16.245 1.00 56.28 71 SER A O 1
ATOM 578 N N . SER A 1 72 ? -7.172 12.571 17.813 1.00 62.53 72 SER A N 1
ATOM 579 C CA . SER A 1 72 ? -6.876 13.398 18.960 1.00 62.53 72 SER A CA 1
ATOM 580 C C . SER A 1 72 ? -5.377 13.583 18.833 1.00 62.53 72 SER A C 1
ATOM 582 O O . SER A 1 72 ? -4.626 12.603 18.681 1.00 62.53 72 SER A O 1
ATOM 584 N N . SER A 1 73 ? -4.966 14.835 18.639 1.00 72.75 73 SER A N 1
ATOM 585 C CA . SER A 1 73 ? -3.568 15.134 18.387 1.00 72.75 73 SER A CA 1
ATOM 586 C C . SER A 1 73 ? -2.752 14.424 19.474 1.00 72.75 73 SER A C 1
ATOM 588 O O . SER A 1 73 ? -3.270 14.186 20.570 1.00 72.75 73 SER A O 1
ATOM 590 N N . PRO A 1 74 ? -1.492 14.037 19.235 1.00 74.00 74 PRO A N 1
ATOM 591 C CA . PRO A 1 74 ? -0.678 13.454 20.302 1.00 74.00 74 PRO A CA 1
ATOM 592 C C . PRO A 1 74 ? -0.745 14.282 21.603 1.00 74.00 74 PRO A C 1
ATOM 594 O O . PRO A 1 74 ? -0.727 13.724 22.695 1.00 74.00 74 PRO A O 1
ATOM 597 N N . LEU A 1 75 ? -0.943 15.602 21.477 1.00 77.38 75 LEU A N 1
ATOM 598 C CA . LEU A 1 75 ? -1.217 16.530 22.573 1.00 77.38 75 LEU A CA 1
ATOM 599 C C . LEU A 1 75 ? -2.565 16.301 23.273 1.00 77.38 75 LEU A C 1
ATOM 601 O O . LEU A 1 75 ? -2.618 16.384 24.494 1.00 77.38 75 LEU A O 1
ATOM 605 N N . ASP A 1 76 ? -3.641 16.010 22.548 1.00 78.38 76 ASP A N 1
ATOM 606 C CA . ASP A 1 76 ? -4.950 15.701 23.134 1.00 78.38 76 ASP A CA 1
ATOM 607 C C . ASP A 1 76 ? -4.910 14.395 23.933 1.00 78.38 76 ASP A C 1
ATOM 609 O O . ASP A 1 76 ? -5.407 14.359 25.055 1.00 78.38 76 ASP A O 1
ATOM 613 N N . LYS A 1 77 ? -4.195 13.372 23.447 1.00 81.06 77 LYS A N 1
ATOM 614 C CA . LYS A 1 77 ? -3.953 12.142 24.225 1.00 81.06 77 LYS A CA 1
ATOM 615 C C . LYS A 1 77 ? -3.153 12.416 25.501 1.00 81.06 77 LYS A C 1
ATOM 617 O O . LYS A 1 77 ? -3.463 11.877 26.558 1.00 81.06 77 LYS A O 1
ATOM 622 N N . LEU A 1 78 ? -2.134 13.278 25.429 1.00 83.38 78 LEU A N 1
ATOM 623 C CA . LEU A 1 78 ? -1.362 13.689 26.609 1.00 83.38 78 LEU A CA 1
ATOM 624 C C . LEU A 1 78 ? -2.219 14.470 27.616 1.00 83.38 78 LEU A C 1
ATOM 626 O O . LEU A 1 78 ? -2.051 14.295 28.823 1.00 83.38 78 LEU A O 1
ATOM 630 N N . LYS A 1 79 ? -3.149 15.310 27.143 1.00 83.56 79 LYS A N 1
ATOM 631 C CA . LYS A 1 79 ? -4.106 16.026 27.999 1.00 83.56 79 LYS A CA 1
ATOM 632 C C . LYS A 1 79 ? -5.078 15.066 28.686 1.00 83.56 79 LYS A C 1
ATOM 634 O O . LYS A 1 79 ? -5.300 15.223 29.883 1.00 83.56 79 LYS A O 1
ATOM 639 N N . GLU A 1 80 ? -5.603 14.073 27.967 1.00 83.25 80 GLU A N 1
ATOM 640 C CA . GLU A 1 80 ? -6.467 13.022 28.529 1.00 83.25 80 GLU A CA 1
ATOM 641 C C . GLU A 1 80 ? -5.740 12.231 29.627 1.00 83.25 80 GLU A C 1
ATOM 643 O O . GLU A 1 80 ? -6.245 12.113 30.742 1.00 83.25 80 GLU A O 1
ATOM 648 N N . ILE A 1 81 ? -4.507 11.780 29.364 1.00 84.94 81 ILE A N 1
ATOM 649 C CA . ILE A 1 81 ? -3.680 11.069 30.355 1.00 84.94 81 ILE A CA 1
ATOM 650 C C . ILE A 1 81 ? -3.427 11.948 31.586 1.00 84.94 81 ILE A C 1
ATOM 652 O O . ILE A 1 81 ? -3.537 11.475 32.719 1.00 84.94 81 ILE A O 1
ATOM 656 N N . ARG A 1 82 ? -3.122 13.239 31.382 1.00 82.31 82 ARG A N 1
ATOM 657 C CA . ARG A 1 82 ? -2.914 14.184 32.485 1.00 82.31 82 ARG A CA 1
ATOM 658 C C . ARG A 1 82 ? -4.172 14.338 33.342 1.00 82.31 82 ARG A C 1
ATOM 660 O O . ARG A 1 82 ? -4.068 14.322 34.564 1.00 82.31 82 ARG A O 1
ATOM 667 N N . ALA A 1 83 ? -5.335 14.476 32.710 1.00 83.06 83 ALA A N 1
ATOM 668 C CA . ALA A 1 83 ? -6.609 14.639 33.399 1.00 83.06 83 ALA A CA 1
ATOM 669 C C . ALA A 1 83 ? -6.988 13.399 34.226 1.00 83.06 83 ALA A C 1
ATOM 671 O O . ALA A 1 83 ? -7.467 13.551 35.343 1.00 83.06 83 ALA A O 1
ATOM 672 N N . CYS A 1 84 ? -6.730 12.188 33.724 1.00 80.81 84 CYS A N 1
ATOM 673 C CA . CYS A 1 84 ? -7.054 10.956 34.448 1.00 80.81 84 CYS A CA 1
ATOM 674 C C . CYS A 1 84 ? -6.089 10.636 35.599 1.00 80.81 84 CYS A C 1
ATOM 676 O O . CYS A 1 84 ? -6.522 10.101 36.614 1.00 80.81 84 CYS A O 1
ATOM 678 N N . HIS A 1 85 ? -4.789 10.916 35.449 1.00 78.19 85 HIS A N 1
ATOM 679 C CA . HIS A 1 85 ? -3.770 10.440 36.398 1.00 78.19 85 HIS A CA 1
ATOM 680 C C . HIS A 1 85 ? -3.264 11.485 37.392 1.00 78.19 85 HIS A C 1
ATOM 682 O O . HIS A 1 85 ? -2.702 11.111 38.418 1.00 78.19 85 HIS A O 1
ATOM 688 N N . PHE A 1 86 ? -3.430 12.776 37.100 1.00 79.19 86 PHE A N 1
ATOM 689 C CA . PHE A 1 86 ? -2.831 13.856 37.890 1.00 79.19 86 PHE A CA 1
ATOM 690 C C . PHE A 1 86 ? -3.870 14.789 38.527 1.00 79.19 86 PHE A C 1
ATOM 692 O O . PHE A 1 86 ? -3.520 15.892 38.935 1.00 79.19 86 PHE A O 1
ATOM 699 N N . GLN A 1 87 ? -5.136 14.366 38.625 1.00 63.03 87 GLN A N 1
ATOM 700 C CA . GLN A 1 87 ? -6.117 15.007 39.506 1.00 63.03 87 GLN A CA 1
ATOM 701 C C . GLN A 1 87 ? -5.954 14.464 40.934 1.00 63.03 87 GLN A C 1
ATOM 703 O O . GLN A 1 87 ? -6.672 13.557 41.349 1.00 63.03 87 GLN A O 1
ATOM 708 N N . GLN A 1 88 ?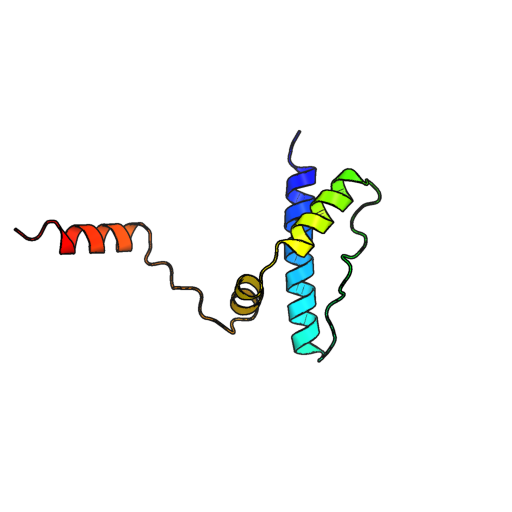 -4.970 14.994 41.661 1.00 57.91 88 GLN A N 1
ATOM 709 C CA . GLN A 1 88 ? -4.951 15.018 43.127 1.00 57.91 88 GLN A CA 1
ATOM 710 C C . GLN A 1 88 ? -4.901 16.472 43.580 1.00 57.91 88 GLN A C 1
ATOM 712 O O . GLN A 1 88 ? -4.167 17.250 42.926 1.00 57.91 88 GLN A O 1
#

Secondary structure (DSSP, 8-state):
--HHHHHHHHHHHHHHHHHHHHHHHHTPPPPSSPPP--SSHHHHHHHHHHHHT--HHHHHHHTTSS-------HHHHHHHHHHHH---

Mean predicted aligned error: 9.36 Å

Solvent-accessible surface area (backbone atoms only — not comparable to full-atom values): 5150 Å² total; per-residue (Å²): 142,70,63,65,47,52,49,26,19,52,49,18,34,51,54,44,50,54,38,49,52,49,15,68,76,66,77,46,84,61,75,90,64,75,77,92,81,50,91,48,67,66,42,32,49,32,16,48,49,20,36,67,66,64,46,73,66,58,49,33,41,73,72,62,76,37,81,64,77,75,73,64,47,77,65,50,53,51,49,51,52,45,62,74,75,62,77,122

InterPro domains:
  IPR059647 Uncharacterized protein gp18 [PF26867] (1-83)

Sequence (88 aa):
MGRNWDWSYRRGREKRLEAEEQAQHNNASVPSRPPLHSHDATLQSYFNRGWKSITAADIHIHLGLVKAPSSSSPLDKLKEIRACHFQQ

pLDDT: mean 86.82, std 11.31, range [49.22, 97.44]

=== Feature glossary ===
The record interleaves many kinds of information about one protein. Here is each kind framed as the question it answers.

Q: Are the domains correctly placed relative to each other?
A: Predicted aligned error is AlphaFold's pairwise confidence. Unlike pLDDT (per-residue), PAE is per-residue-pair and captures whether two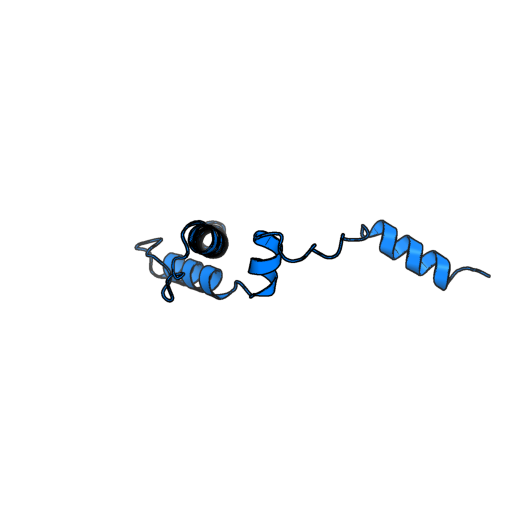 parts of the structure are correctly placed relative to each other. Units are ångströms of expected positional error.

Q: Which residues are in helices, strands, or loops?
A: Eight-state secondary structure (DSSP): H is the canonical α-helix, G the tighter 3₁₀-helix, I the wider π-helix; E/B are β-structure, T and S are turns and bends, and '-' is everything else. DSSP derives these from the pattern of main-chain N–H···O=C hydrogen bonds, not from the sequence.

Q: What if only a Cα trace is available?
A: P-SEA three-state annotation labels each residue as helix, strand, or coil based purely on the geometry of the Cα trace. It serves as a fallback when the full backbone (and thus DSSP) is unavailable.

Q: What are the backbone torsion angles?
A: φ (phi) and ψ (psi) are the two rotatable backbone dihedrals per residue: φ is the C(i-1)–N–Cα–C torsion, ψ is the N–Cα–C–N(i+1) torsion, both in degrees on (−180°, 180°]. α-helical residues cluster near (−60°, −45°); β-strand residues near (−120°, +130°). A Ramachandran plot is simply a scatter of (φ, ψ) for every residue.

Q: What known structures does this most resemble?
A: Structural nearest neighbors (via Foldseek easy-search vs the PDB). Reported per hit: target PDB id, E-value, and alignment TM-score. A TM-score above ~0.5 is the conventional threshold for 'same fold'.

Q: What family and function is it annotated with?
A: Database cross-references. InterPro integrates a dozen domain/family signature databases into unified entries with residue-range hits. GO terms attach function/process/location labels with evidence codes. CATH codes position the fold in a four-level structural taxonomy. Organism is the NCBI-taxonomy species name.

Q: Which residues are buried vs exposed?
A: Solvent accessibility: the surface area of each residue that a 1.4 Å water probe can touch, in Å². When only backbone atoms are present the absolute values are lower than full-atom SASA (side chains contribute most of the area) and are flagged as backbone-only.

Q: What do the diagnostic plots show?
A: Three diagnostic plots accompany the record. The Cα contact map visualizes the tertiary structure as a 2D adjacency matrix (8 Å cutoff, sequence-local contacts suppressed). The Ramachandran plot shows the distribution of backbone (φ, ψ) torsions, with points in the α and β basins reflecting secondary structure content. The PAE plot shows AlphaFold's inter-residue confidence as a color matrix.

Q: What is the amino-acid chain?
A: The amino-acid sequence is the protein's primary structure: the linear order of residues from the N-terminus to the C-terminus, written in one-letter code. Everything else here — the 3D coordinates, the secondary structure, the domain annotations — is ultimately a consequence of this string.

Q: What do the rendered images show?
A: The six renders are orthographic views along the three Cartesian axes in both directions. Representation (cartoon, sticks, or surface) and color scheme (sequence-rainbow or by-chain) vary across proteins so the training set covers all the common visualization conventions.

Q: Where is each backbone atom in 3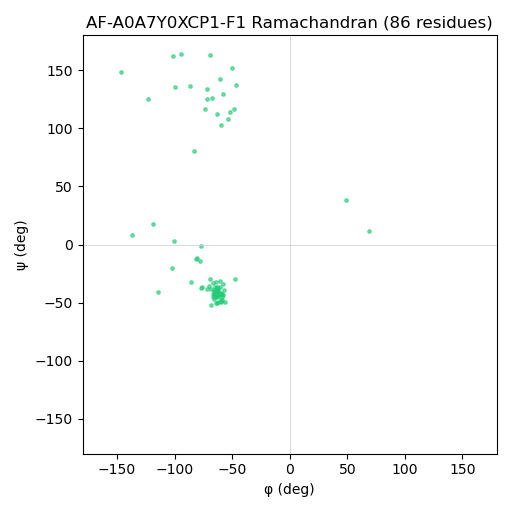D?
A: The mmCIF table is the protein's shape written out atom by atom. For each backbone N, Cα, C, and carbonyl O, it records an (x, y, z) coordinate triple in Å plus the residue type, chain letter, and residue number.

Q: How mobile is each atom in the crystal?
A: For experimental (PDB) structures, the B-factor (temperature factor) quantifies the positional spread of each atom in the crystal — a combination of thermal vibration and static disorder — in units of Å². High B-factors mark flexible loops or poorly resolved regions; low B-factors mark the rigid, well-ordered core.

Q: How big and how compact is the whole molecule?
A: Three whole-structure scalars: the radius of gyration (RMS distance of Cα from centroid, in Å), the count of Cα–Cα contacts (pairs closer than 8 Å and separated by more than four residues in sequence — i.e. tertiary, not local, contacts), and the bounding-box dimensions. Together they distinguish compact globular folds from extended fibres or disordered chains.

Q: What does the local fold look like, residue by residue?
A: A 3Di character summarizes, for each residue, the relative orientation of the Cα frame of its nearest spatial neighbor. Because it encodes fold topology rather than chemistry, 3Di alignments detect remote structural similarity that sequence alignment misses.

Q: How confident is the AlphaFold model at each residue?
A: For AlphaFold models, the B-factor field carries pLDDT — the model's own estimate of local accuracy on a 0–100 scale. Regions with pLDDT<50 should be treated as essentially unmodeled; they often correspond to intrinsically disordered segments.